Protein AF-K2AJH1-F1 (afdb_monomer)

Foldseek 3Di:
DDPVLVPDVCQQLQLQHPDDVVVLVVLVVVLVCLLVVLVVVVVVVVPPVLCCVVCVPVSVVLSVLSVVLSVLLVVLSVVLVVSP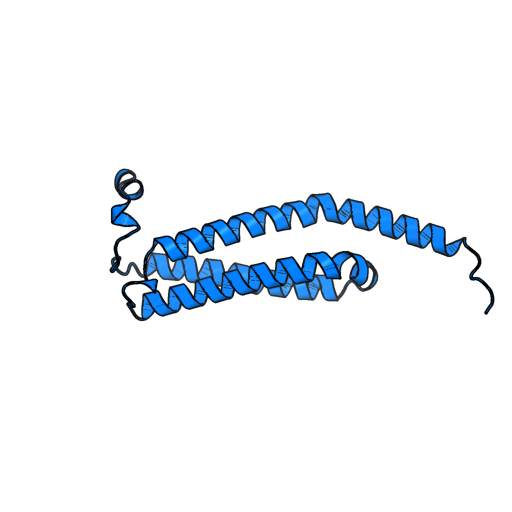RPSVGNVSNVVSVVSNVVSVVVVVCCVPPVVVVSVVVSVVVVVVVVPDDDPDD

Sequence (137 aa):
MNFQQFLKPSYYFNPQPSYTQNEIWFYLIFFAVILIGSIVLKIIYKKKSLVKQLYNFFDNQFFASFLTCAIIGFVLLFFRWQYIIYLSTRILIIIDFLITLIYLILFIIYLLKKLPHKLEKFEKDLHYRKYIPKPRK

Solvent-accessible surface area (backbone atoms only — not comparable to full-atom values): 7770 Å² total; per-residue (Å²): 135,68,73,74,55,79,72,40,67,69,66,38,69,30,46,76,62,81,88,51,69,68,60,53,52,51,54,50,50,51,43,48,51,51,51,53,49,54,52,52,51,51,56,61,54,66,69,45,68,90,52,46,80,80,40,52,71,61,49,53,54,52,50,48,54,52,50,49,46,37,50,50,51,51,51,39,50,50,32,39,74,68,64,37,51,81,62,29,21,54,46,59,58,50,51,50,49,51,54,48,50,52,54,47,53,54,48,50,50,40,58,69,59,52,42,57,58,50,50,55,52,51,52,51,51,53,56,52,56,71,74,50,81,74,81,81,128

Mean predicted aligned error: 11.23 Å

Radius of gyration: 21.61 Å; Cα contacts (8 Å, |Δi|>4): 73; chains: 1; bounding box: 70×22×56 Å

Structure (mmCIF, N/CA/C/O backbone):
data_AF-K2AJH1-F1
#
_entry.id   AF-K2AJH1-F1
#
loop_
_atom_site.group_PDB
_atom_site.id
_atom_site.type_symbol
_atom_site.label_atom_id
_atom_site.label_alt_id
_atom_site.label_comp_id
_atom_site.label_asym_id
_atom_site.label_entity_id
_atom_site.label_seq_id
_atom_site.pdbx_PDB_ins_code
_atom_site.Cartn_x
_atom_site.Cartn_y
_atom_site.Cartn_z
_atom_site.occupancy
_atom_site.B_iso_or_equiv
_atom_site.auth_seq_id
_atom_site.auth_comp_id
_atom_site.auth_asym_id
_atom_site.auth_atom_id
_atom_site.pdbx_PDB_model_num
ATOM 1 N N . MET A 1 1 ? 27.477 -5.748 -8.231 1.00 43.00 1 MET A N 1
ATOM 2 C CA . MET A 1 1 ? 26.536 -4.656 -8.574 1.00 43.00 1 MET A CA 1
ATOM 3 C C . MET A 1 1 ? 27.246 -3.330 -8.348 1.00 43.00 1 MET A C 1
ATOM 5 O O . MET A 1 1 ? 27.807 -3.151 -7.277 1.00 43.00 1 MET A O 1
ATOM 9 N N . ASN A 1 2 ? 27.297 -2.450 -9.350 1.00 52.59 2 ASN A N 1
ATOM 10 C CA . ASN A 1 2 ? 28.052 -1.194 -9.281 1.00 52.59 2 ASN A CA 1
ATOM 11 C C . ASN A 1 2 ? 27.118 -0.051 -8.840 1.00 52.59 2 ASN A C 1
ATOM 13 O O . ASN A 1 2 ? 26.280 0.395 -9.622 1.00 52.59 2 ASN A O 1
ATOM 17 N N . PHE A 1 3 ? 27.241 0.415 -7.592 1.00 59.59 3 PHE A N 1
ATOM 18 C CA . PHE A 1 3 ? 26.352 1.431 -6.996 1.00 59.59 3 PHE A CA 1
ATOM 19 C C . PHE A 1 3 ? 26.311 2.754 -7.781 1.00 59.59 3 PHE A C 1
ATOM 21 O O . PHE A 1 3 ? 25.293 3.440 -7.803 1.00 59.59 3 PHE A O 1
ATOM 28 N N . GLN A 1 4 ? 27.384 3.077 -8.505 1.00 63.59 4 GLN A N 1
ATOM 29 C CA . GLN A 1 4 ? 27.494 4.293 -9.313 1.00 63.59 4 GLN A CA 1
ATOM 30 C C . GLN A 1 4 ? 26.539 4.332 -10.521 1.00 63.59 4 GLN A C 1
ATOM 32 O O . GLN A 1 4 ? 26.237 5.413 -11.027 1.00 63.59 4 GLN A O 1
ATOM 37 N N . GLN A 1 5 ? 26.035 3.187 -10.996 1.00 61.44 5 GLN A N 1
ATOM 38 C CA . GLN A 1 5 ? 25.083 3.158 -12.113 1.00 61.44 5 GLN A CA 1
ATOM 39 C C . GLN A 1 5 ? 23.673 3.600 -11.691 1.00 61.44 5 GLN A C 1
ATOM 41 O O . GLN A 1 5 ? 22.968 4.198 -12.499 1.00 61.44 5 GLN A O 1
ATOM 46 N N . PHE A 1 6 ? 23.297 3.407 -10.422 1.00 58.50 6 PHE A N 1
ATOM 47 C CA . PHE A 1 6 ? 21.994 3.815 -9.883 1.00 58.50 6 PHE A CA 1
ATOM 48 C C . PHE A 1 6 ? 21.853 5.324 -9.672 1.00 58.50 6 PHE A C 1
ATOM 50 O O . PHE A 1 6 ? 20.762 5.788 -9.374 1.00 58.50 6 PHE A O 1
ATOM 57 N N . LEU A 1 7 ? 22.929 6.100 -9.798 1.00 66.94 7 LEU A N 1
ATOM 58 C CA . LEU A 1 7 ? 22.888 7.560 -9.674 1.00 66.94 7 LEU A CA 1
ATOM 59 C C . LEU A 1 7 ? 22.786 8.259 -11.035 1.00 66.94 7 LEU A C 1
ATOM 61 O O . LEU A 1 7 ? 22.582 9.468 -11.085 1.00 66.94 7 LEU A O 1
ATOM 65 N N . LYS A 1 8 ? 22.912 7.525 -12.151 1.00 72.31 8 LYS A N 1
ATOM 66 C CA . LYS A 1 8 ? 22.813 8.114 -13.489 1.00 72.31 8 LYS A CA 1
ATOM 67 C C . LYS A 1 8 ? 21.341 8.255 -13.891 1.00 72.31 8 LYS A C 1
ATOM 69 O O . LYS A 1 8 ? 20.665 7.235 -14.017 1.00 72.31 8 LYS A O 1
ATOM 74 N N . PRO A 1 9 ? 20.842 9.468 -14.195 1.00 63.59 9 PRO A N 1
ATOM 75 C CA . PRO A 1 9 ? 19.474 9.655 -14.685 1.00 63.59 9 PRO A CA 1
ATOM 76 C C . PRO A 1 9 ? 19.190 8.818 -15.940 1.00 63.59 9 PRO A C 1
ATOM 78 O O . PRO A 1 9 ? 18.123 8.225 -16.071 1.00 63.59 9 PRO A O 1
ATOM 81 N N . SER A 1 10 ? 20.186 8.673 -16.819 1.00 64.31 10 SER A N 1
ATOM 82 C CA . SER A 1 10 ? 20.106 7.853 -18.035 1.00 64.31 10 SER A CA 1
ATOM 83 C C . SER A 1 10 ? 19.833 6.367 -17.778 1.00 64.31 10 SER A C 1
ATOM 85 O O . SER A 1 10 ? 19.317 5.691 -18.661 1.00 64.31 10 SER A O 1
ATOM 87 N N . TYR A 1 11 ? 20.118 5.851 -16.579 1.00 68.50 11 TYR A N 1
ATOM 88 C CA . TYR A 1 11 ? 19.767 4.483 -16.191 1.00 68.50 11 TYR A CA 1
ATOM 89 C C . TYR A 1 11 ? 18.254 4.304 -15.988 1.00 68.50 11 TYR A C 1
ATOM 91 O O . TYR A 1 11 ? 17.705 3.236 -16.267 1.00 68.50 11 TYR A O 1
ATOM 99 N N . TYR A 1 12 ? 17.581 5.353 -15.513 1.00 66.75 12 TYR A N 1
ATOM 100 C CA . TYR A 1 12 ? 16.156 5.344 -15.196 1.00 66.75 12 TYR A CA 1
ATOM 101 C C . TYR A 1 12 ? 15.289 5.799 -16.377 1.00 66.75 12 TYR A C 1
ATOM 103 O O . TYR A 1 12 ? 14.218 5.234 -16.600 1.00 66.75 12 TYR A O 1
ATOM 111 N N . PHE A 1 13 ? 15.781 6.759 -17.166 1.00 69.12 13 PHE A N 1
ATOM 112 C CA . PHE A 1 13 ? 15.129 7.261 -18.382 1.00 69.12 13 PHE A CA 1
ATOM 113 C C . PHE A 1 13 ? 15.389 6.403 -19.626 1.00 69.12 13 PHE A C 1
ATOM 115 O O . PHE A 1 13 ? 15.019 6.804 -20.724 1.00 69.12 13 PHE A O 1
ATOM 122 N N . ASN A 1 14 ? 16.026 5.237 -19.489 1.00 68.81 14 ASN A N 1
ATOM 123 C CA . ASN A 1 14 ? 16.255 4.363 -20.629 1.00 68.81 14 ASN A CA 1
ATOM 124 C C . ASN A 1 14 ? 14.903 3.796 -21.122 1.00 68.81 14 ASN A C 1
ATOM 126 O O . ASN A 1 14 ? 14.239 3.106 -20.341 1.00 68.81 14 ASN A O 1
ATOM 130 N N . PRO A 1 15 ? 14.470 4.084 -22.365 1.00 62.16 15 PRO A N 1
ATOM 131 C CA . PRO A 1 15 ? 13.176 3.633 -22.887 1.00 62.16 15 PRO A CA 1
ATOM 132 C C . PRO A 1 15 ? 13.141 2.127 -23.186 1.00 62.16 15 PRO A C 1
ATOM 134 O O . PRO A 1 15 ? 12.071 1.526 -23.233 1.00 62.16 15 PRO A O 1
ATOM 137 N N . GLN A 1 16 ? 14.309 1.498 -23.338 1.00 63.38 16 GLN A N 1
ATOM 138 C CA . GLN A 1 16 ? 14.460 0.049 -23.474 1.00 63.38 16 GLN A CA 1
ATOM 139 C C . GLN A 1 16 ? 15.438 -0.469 -22.417 1.00 63.38 16 GLN A C 1
ATOM 141 O O . GLN A 1 16 ? 16.598 -0.771 -22.712 1.00 63.38 16 GLN A O 1
ATOM 146 N N . PRO A 1 17 ? 15.009 -0.549 -21.147 1.00 65.88 17 PRO A N 1
ATOM 147 C CA . PRO A 1 17 ? 15.812 -1.211 -20.140 1.00 65.88 17 PRO A CA 1
ATOM 148 C C . PRO A 1 17 ? 15.948 -2.692 -20.505 1.00 65.88 17 PRO A C 1
ATOM 150 O O . PRO A 1 17 ? 14.962 -3.346 -20.844 1.00 65.88 17 PRO A O 1
ATOM 153 N N . SER A 1 18 ? 17.162 -3.236 -20.407 1.00 64.69 18 SER A N 1
ATOM 154 C CA . SER A 1 18 ? 17.387 -4.668 -20.589 1.00 64.69 18 SER A CA 1
ATOM 155 C C . SER A 1 18 ? 16.464 -5.475 -19.670 1.00 64.69 18 SER A C 1
ATOM 157 O O . SER A 1 18 ? 16.338 -5.193 -18.473 1.00 64.69 18 SER A O 1
ATOM 159 N N . TYR A 1 19 ? 15.781 -6.458 -20.260 1.00 64.06 19 TYR A N 1
ATOM 160 C CA . TYR A 1 19 ? 14.859 -7.355 -19.576 1.00 64.06 19 TYR A CA 1
ATOM 161 C C . TYR A 1 19 ? 15.649 -8.293 -18.660 1.00 64.06 19 TYR A C 1
ATOM 163 O O . TYR A 1 19 ? 16.172 -9.321 -19.081 1.00 64.06 19 TYR A O 1
ATOM 171 N N . THR A 1 20 ? 15.770 -7.937 -17.388 1.00 71.25 20 THR A N 1
ATOM 172 C CA . THR A 1 20 ? 16.244 -8.843 -16.342 1.00 71.25 20 THR A CA 1
ATOM 173 C C . THR A 1 20 ? 15.031 -9.529 -15.731 1.00 71.25 20 THR A C 1
ATOM 175 O O . THR A 1 20 ? 14.263 -8.932 -14.977 1.00 71.25 20 THR A O 1
ATOM 178 N N . GLN A 1 21 ? 14.844 -10.806 -16.069 1.00 71.06 21 GLN A N 1
ATOM 179 C CA . GLN A 1 21 ? 13.699 -11.613 -15.632 1.00 71.06 21 GLN A CA 1
ATOM 180 C C . GLN A 1 21 ? 13.504 -11.553 -14.103 1.00 71.06 21 GLN A C 1
ATOM 182 O O . GLN A 1 21 ? 12.379 -11.423 -13.627 1.00 71.06 21 GLN A O 1
ATOM 187 N N . ASN A 1 22 ? 14.601 -11.525 -13.339 1.00 76.12 22 ASN A N 1
ATOM 188 C CA . ASN A 1 22 ? 14.585 -11.438 -11.876 1.00 76.12 22 ASN A CA 1
ATOM 189 C C . ASN A 1 22 ? 13.941 -10.149 -11.335 1.00 76.12 22 ASN A C 1
ATOM 191 O O . ASN A 1 22 ? 13.245 -10.203 -10.324 1.00 76.12 22 ASN A O 1
ATOM 195 N N . GLU A 1 23 ? 14.136 -8.998 -11.989 1.00 74.12 23 GLU A N 1
ATOM 196 C CA . GLU A 1 23 ? 13.523 -7.737 -11.543 1.00 74.12 23 GLU A CA 1
ATOM 197 C C . GLU A 1 23 ? 12.002 -7.787 -11.682 1.00 74.12 23 GLU A C 1
ATOM 199 O O . GLU A 1 23 ? 11.274 -7.334 -10.803 1.00 74.12 23 GLU A O 1
ATOM 204 N N . ILE A 1 24 ? 11.512 -8.361 -12.780 1.00 76.69 24 ILE A N 1
ATOM 205 C CA . ILE A 1 24 ? 10.077 -8.434 -13.066 1.00 76.69 24 ILE A CA 1
ATOM 206 C C . ILE A 1 24 ? 9.383 -9.355 -12.074 1.00 76.69 24 ILE A C 1
ATOM 208 O O . ILE A 1 24 ? 8.352 -8.972 -11.528 1.00 76.69 24 ILE A O 1
ATOM 212 N N . TRP A 1 25 ? 9.968 -10.519 -11.782 1.00 80.56 25 TRP A N 1
ATOM 213 C CA . TRP A 1 25 ? 9.448 -11.410 -10.744 1.00 80.56 25 TRP A CA 1
ATOM 214 C C . TRP A 1 25 ? 9.405 -10.732 -9.376 1.00 80.56 25 TRP A C 1
ATOM 216 O O . TRP A 1 25 ? 8.410 -10.872 -8.671 1.00 80.56 25 TRP A O 1
ATOM 226 N N . PHE A 1 26 ? 10.433 -9.956 -9.019 1.00 82.62 26 PHE A N 1
ATOM 227 C CA . PHE A 1 26 ? 10.443 -9.206 -7.764 1.00 82.62 26 PHE A CA 1
ATOM 228 C C . PHE A 1 26 ? 9.281 -8.206 -7.680 1.00 82.62 26 PHE A C 1
ATOM 230 O O . PHE A 1 26 ? 8.522 -8.236 -6.711 1.00 82.62 26 PHE A O 1
ATOM 237 N N . TYR A 1 27 ? 9.094 -7.363 -8.703 1.00 79.56 27 TYR A N 1
ATOM 238 C CA . TYR A 1 27 ? 7.980 -6.409 -8.731 1.00 79.56 27 TYR A CA 1
ATOM 239 C C . TYR A 1 27 ? 6.619 -7.114 -8.751 1.00 79.56 27 TYR A C 1
ATOM 241 O O . TYR A 1 27 ? 5.707 -6.707 -8.036 1.00 79.56 27 TYR A O 1
ATOM 249 N N . LEU A 1 28 ? 6.488 -8.198 -9.516 1.00 82.19 28 LEU A N 1
ATOM 250 C CA . LEU A 1 28 ? 5.254 -8.975 -9.611 1.00 82.19 28 LEU A CA 1
ATOM 251 C C . LEU A 1 28 ? 4.872 -9.578 -8.257 1.00 82.19 28 LEU 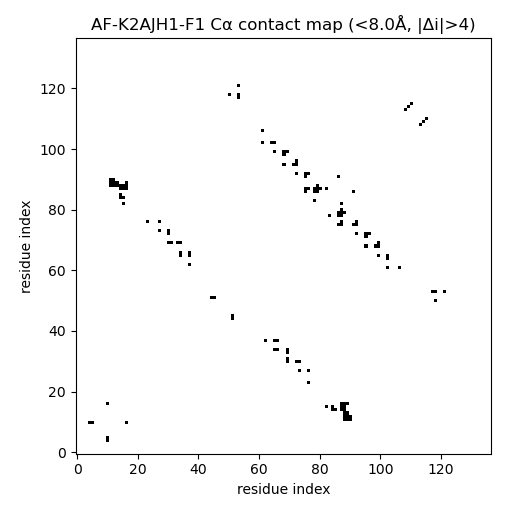A C 1
ATOM 253 O O . LEU A 1 28 ? 3.732 -9.425 -7.824 1.00 82.19 28 LEU A O 1
ATOM 257 N N . ILE A 1 29 ? 5.824 -10.208 -7.561 1.00 86.06 29 ILE A N 1
ATOM 258 C CA . ILE A 1 29 ? 5.605 -10.755 -6.216 1.00 86.06 29 ILE A CA 1
ATOM 259 C C . ILE A 1 29 ? 5.254 -9.629 -5.241 1.00 86.06 29 ILE A C 1
ATOM 261 O O . ILE A 1 29 ? 4.309 -9.773 -4.471 1.00 86.06 29 ILE A O 1
ATOM 265 N N . PHE A 1 30 ? 5.961 -8.498 -5.292 1.00 83.56 30 PHE A N 1
ATOM 266 C CA . PHE A 1 30 ? 5.689 -7.352 -4.423 1.00 83.56 30 PHE A CA 1
ATOM 267 C C . PHE A 1 30 ? 4.251 -6.834 -4.579 1.00 83.56 30 PHE A C 1
ATOM 269 O O . PHE A 1 30 ? 3.515 -6.755 -3.592 1.00 83.56 30 PHE A O 1
ATOM 276 N N . PHE A 1 31 ? 3.814 -6.547 -5.809 1.00 80.44 31 PHE A N 1
ATOM 277 C CA . PHE A 1 31 ? 2.448 -6.083 -6.062 1.00 80.44 31 PHE A CA 1
ATOM 278 C C . PHE A 1 31 ? 1.401 -7.161 -5.754 1.00 80.44 31 PHE A C 1
ATOM 280 O O . PHE A 1 31 ? 0.341 -6.837 -5.215 1.00 80.44 31 PHE A O 1
ATOM 287 N N . ALA A 1 32 ? 1.694 -8.440 -6.013 1.00 83.81 32 ALA A N 1
ATOM 288 C CA . ALA A 1 32 ? 0.805 -9.547 -5.661 1.00 83.81 32 ALA A CA 1
ATOM 289 C C . ALA A 1 32 ? 0.609 -9.668 -4.141 1.00 83.81 32 ALA A C 1
ATOM 291 O O . ALA A 1 32 ? -0.525 -9.794 -3.677 1.00 83.81 32 ALA A O 1
ATOM 292 N N . VAL A 1 33 ? 1.687 -9.582 -3.355 1.00 85.75 33 VAL A N 1
ATOM 293 C CA . VAL A 1 33 ? 1.628 -9.631 -1.886 1.00 85.75 33 VAL A CA 1
ATOM 294 C C . VAL A 1 33 ? 0.834 -8.452 -1.336 1.00 85.75 33 VAL A C 1
ATOM 296 O O . VAL A 1 33 ? -0.002 -8.648 -0.455 1.00 85.75 33 VAL A O 1
ATOM 299 N N . ILE A 1 34 ? 1.040 -7.246 -1.872 1.00 80.50 34 ILE A N 1
ATOM 300 C CA . ILE A 1 34 ? 0.268 -6.065 -1.468 1.00 80.50 34 ILE A CA 1
ATOM 301 C C . ILE A 1 34 ? -1.216 -6.254 -1.775 1.00 80.50 34 ILE A C 1
ATOM 303 O O . ILE A 1 34 ? -2.048 -6.049 -0.895 1.00 80.50 34 ILE A O 1
ATOM 307 N N . LEU A 1 35 ? -1.553 -6.703 -2.983 1.00 79.56 35 LEU A N 1
ATOM 308 C CA . LEU A 1 35 ? -2.937 -6.906 -3.405 1.00 79.56 35 LEU A CA 1
ATOM 309 C C . LEU A 1 35 ? -3.637 -7.955 -2.529 1.00 79.56 35 LEU A C 1
ATOM 311 O O . LEU A 1 35 ? -4.717 -7.696 -1.988 1.00 79.56 35 LEU A O 1
ATOM 315 N N . ILE A 1 36 ? -3.007 -9.117 -2.333 1.00 83.06 36 ILE A N 1
ATOM 316 C CA . ILE A 1 36 ? -3.541 -10.189 -1.482 1.00 83.06 36 ILE A CA 1
ATOM 317 C C . ILE A 1 36 ? -3.663 -9.699 -0.034 1.00 83.06 36 ILE A C 1
ATOM 319 O O . ILE A 1 36 ? -4.711 -9.880 0.589 1.00 83.06 36 ILE A O 1
ATOM 323 N N . GLY A 1 37 ? -2.637 -9.022 0.486 1.00 78.88 37 GLY A N 1
ATOM 324 C CA . GLY A 1 37 ? -2.629 -8.456 1.833 1.00 78.88 37 GLY A CA 1
ATOM 325 C C . GLY A 1 37 ? -3.778 -7.473 2.061 1.00 78.88 37 GLY A C 1
ATOM 326 O O . GLY A 1 37 ? -4.509 -7.600 3.046 1.00 78.88 37 GLY A O 1
ATOM 327 N N . SER A 1 38 ? -4.010 -6.548 1.126 1.00 72.50 38 SER A N 1
ATOM 328 C CA . SER A 1 38 ? -5.123 -5.595 1.192 1.00 72.50 38 SER A CA 1
ATOM 329 C C . SER A 1 38 ? -6.488 -6.294 1.194 1.00 72.50 38 SER A C 1
ATOM 331 O O . SER A 1 38 ? -7.376 -5.906 1.958 1.00 72.50 38 SER A O 1
ATOM 333 N N . ILE A 1 39 ? -6.675 -7.342 0.382 1.00 78.06 39 ILE A N 1
ATOM 334 C CA . ILE A 1 39 ? -7.933 -8.108 0.336 1.00 78.06 39 ILE A CA 1
ATOM 335 C C . ILE A 1 39 ? -8.162 -8.868 1.646 1.00 78.06 39 ILE A C 1
ATOM 337 O O . ILE A 1 39 ? -9.261 -8.810 2.205 1.00 78.06 39 ILE A O 1
ATOM 341 N N . VAL A 1 40 ? -7.139 -9.555 2.158 1.00 79.81 40 VAL A N 1
ATOM 342 C CA . VAL A 1 40 ? -7.228 -10.323 3.408 1.00 79.81 40 VAL A CA 1
ATOM 343 C C . VAL A 1 40 ? -7.562 -9.404 4.581 1.00 79.81 40 VAL A C 1
ATOM 345 O O . VAL A 1 40 ? -8.489 -9.700 5.341 1.00 79.81 40 VAL A O 1
ATOM 348 N N . LEU A 1 41 ? -6.888 -8.254 4.691 1.00 72.88 41 LEU A N 1
ATOM 349 C CA . LEU A 1 41 ? -7.190 -7.250 5.714 1.00 72.88 41 LEU A CA 1
ATOM 350 C C . LEU A 1 41 ? -8.653 -6.803 5.624 1.00 72.88 41 LEU A C 1
ATOM 352 O O . LEU A 1 41 ? -9.371 -6.852 6.624 1.00 72.88 41 LEU A O 1
ATOM 356 N N . LYS A 1 42 ? -9.144 -6.470 4.425 1.00 71.25 42 LYS A N 1
ATOM 357 C CA . LYS A 1 42 ? -10.544 -6.074 4.218 1.00 71.25 42 LYS A CA 1
ATOM 358 C C . LYS A 1 42 ? -11.534 -7.150 4.671 1.00 71.25 42 LYS A C 1
ATOM 360 O O . LYS A 1 42 ? -12.554 -6.826 5.280 1.00 71.25 42 LYS A O 1
ATOM 365 N N . ILE A 1 43 ? -11.255 -8.427 4.403 1.00 72.88 43 ILE A N 1
ATOM 366 C CA . ILE A 1 43 ? -12.118 -9.544 4.822 1.00 72.88 43 ILE A CA 1
ATOM 367 C C . ILE A 1 43 ? -12.131 -9.685 6.350 1.00 72.88 43 ILE A C 1
ATOM 369 O O . ILE A 1 43 ? -13.208 -9.817 6.942 1.00 72.88 43 ILE A O 1
ATOM 373 N N . ILE A 1 44 ? -10.962 -9.614 6.995 1.00 70.56 44 ILE A N 1
ATOM 374 C CA . ILE A 1 44 ? -10.831 -9.699 8.457 1.00 70.56 44 ILE A CA 1
ATOM 375 C C . ILE A 1 44 ? -11.578 -8.538 9.129 1.00 70.56 44 ILE A C 1
ATOM 377 O O . ILE A 1 44 ? -12.363 -8.762 10.056 1.00 70.56 44 ILE A O 1
ATOM 381 N N . TYR A 1 45 ? -11.406 -7.309 8.637 1.00 65.19 45 TYR A N 1
ATOM 382 C CA . TYR A 1 45 ? -12.059 -6.131 9.214 1.00 65.19 45 TYR A CA 1
ATOM 383 C C . TYR A 1 45 ? -13.567 -6.089 8.945 1.00 65.19 45 TYR A C 1
ATOM 385 O O . TYR A 1 45 ? -14.329 -5.694 9.829 1.00 65.19 45 TYR A O 1
ATOM 393 N N . LYS A 1 46 ? -14.042 -6.599 7.799 1.00 63.59 46 LYS A N 1
ATOM 394 C CA . LYS A 1 46 ? -15.480 -6.691 7.484 1.00 63.59 46 LYS A CA 1
ATOM 395 C C . LYS A 1 46 ? -16.259 -7.569 8.476 1.00 63.59 46 LYS A C 1
ATOM 397 O O . LYS A 1 46 ? -17.450 -7.325 8.682 1.00 63.59 46 LYS A O 1
ATOM 402 N N . LYS A 1 47 ? -15.613 -8.561 9.107 1.00 59.91 47 LYS A N 1
ATOM 403 C CA . LYS A 1 47 ? -16.240 -9.442 10.112 1.00 59.91 47 LYS A CA 1
ATOM 404 C C . LYS A 1 47 ? -16.466 -8.772 11.478 1.00 59.91 47 LYS A C 1
ATOM 406 O O . LYS A 1 47 ? -17.374 -9.187 12.194 1.00 59.91 47 LYS A O 1
ATOM 411 N N . LYS A 1 48 ? -15.710 -7.730 11.852 1.00 58.56 48 LYS A N 1
ATOM 412 C CA . LYS A 1 48 ? -15.892 -7.021 13.137 1.00 58.56 48 LYS A CA 1
ATOM 413 C C . LYS A 1 48 ? -16.986 -5.945 13.016 1.00 58.56 48 LYS A C 1
ATOM 415 O O . LYS A 1 48 ? -16.709 -4.783 12.729 1.00 58.56 48 LYS A O 1
ATOM 420 N N . SER A 1 49 ? -18.250 -6.325 13.233 1.00 54.28 49 SER A N 1
ATOM 421 C CA . SER A 1 49 ? -19.423 -5.469 12.956 1.00 54.28 49 SER A CA 1
ATOM 422 C C . SER A 1 49 ? -19.536 -4.195 13.812 1.00 54.28 49 SER A C 1
ATOM 424 O O . SER A 1 49 ? -20.059 -3.198 13.320 1.00 54.28 49 SER A O 1
ATOM 426 N N . LEU A 1 50 ? -19.009 -4.178 15.041 1.00 51.09 50 LEU A N 1
ATOM 427 C CA . LEU A 1 50 ? -19.083 -3.012 15.941 1.00 51.09 50 LEU A CA 1
ATOM 428 C C . LEU A 1 50 ? -18.148 -1.866 15.533 1.00 51.09 50 LEU A C 1
ATOM 430 O O . LEU A 1 50 ? -18.417 -0.705 15.810 1.00 51.09 50 LEU A O 1
ATOM 434 N N . VAL A 1 51 ? -17.083 -2.178 14.801 1.00 54.72 51 VAL A N 1
ATOM 435 C CA . VAL A 1 51 ? -16.046 -1.223 14.381 1.00 54.72 51 VAL A CA 1
ATOM 436 C C . VAL A 1 51 ? -16.341 -0.643 12.980 1.00 54.72 51 VAL A C 1
ATOM 438 O O . VAL A 1 51 ? -15.712 0.311 12.516 1.00 54.72 51 VAL A O 1
ATOM 441 N N . LYS A 1 52 ? -17.372 -1.183 12.317 1.00 56.41 52 LYS A N 1
ATOM 442 C CA . LYS A 1 52 ? -17.747 -0.956 10.915 1.00 56.41 52 LYS A CA 1
ATOM 443 C C . LYS A 1 52 ? -18.037 0.512 10.576 1.00 56.41 52 LYS A C 1
ATOM 445 O O . LYS A 1 52 ? -17.677 0.965 9.497 1.00 56.41 52 LYS A O 1
ATOM 450 N N . GLN A 1 53 ? -18.633 1.282 11.490 1.00 54.03 53 GLN A N 1
ATOM 451 C CA . GLN A 1 53 ? -18.891 2.713 11.254 1.00 54.03 53 GLN A CA 1
ATOM 452 C C . GLN A 1 53 ? -17.628 3.577 11.373 1.00 54.03 53 GLN A C 1
ATOM 454 O O . GLN A 1 53 ? -17.477 4.549 10.638 1.00 54.03 53 GLN A O 1
ATOM 459 N N . LEU A 1 54 ? -16.696 3.206 12.251 1.00 54.72 54 LEU A N 1
ATOM 460 C CA . LEU A 1 54 ? -15.473 3.969 12.506 1.00 54.72 54 LEU A CA 1
ATOM 461 C C . LEU A 1 54 ? -14.394 3.767 11.432 1.00 54.72 54 LEU A C 1
ATOM 463 O O . LEU A 1 54 ? -13.551 4.646 11.207 1.00 54.72 54 LEU A O 1
ATOM 467 N N . TYR A 1 55 ? -14.431 2.598 10.794 1.00 57.72 55 TYR A N 1
ATOM 468 C CA . TYR A 1 55 ? -13.514 2.182 9.739 1.00 57.72 55 TYR A CA 1
ATOM 469 C C . TYR A 1 55 ? -13.950 2.635 8.345 1.00 57.72 55 TYR A C 1
ATOM 471 O O . TYR A 1 55 ? -13.100 3.046 7.563 1.00 57.72 55 TYR A O 1
ATOM 479 N N . ASN A 1 56 ? -15.252 2.638 8.039 1.00 58.78 56 ASN A N 1
ATOM 480 C CA . ASN A 1 56 ? -15.754 2.777 6.664 1.00 58.78 56 ASN A CA 1
ATOM 481 C C . ASN A 1 56 ? -15.241 4.001 5.880 1.00 58.78 56 ASN A C 1
ATOM 483 O O . ASN A 1 56 ? -15.100 3.910 4.664 1.00 58.78 56 ASN A O 1
ATOM 487 N N . PHE A 1 57 ? -14.963 5.137 6.531 1.00 53.78 57 PHE A N 1
ATOM 488 C CA . PHE A 1 57 ? -14.540 6.345 5.811 1.00 53.78 57 PHE A CA 1
ATOM 489 C C . PHE A 1 57 ? -13.056 6.324 5.418 1.00 53.78 57 PHE A C 1
ATOM 491 O O . PHE A 1 57 ? -12.705 6.663 4.295 1.00 53.78 57 PHE A O 1
ATOM 498 N N . PHE A 1 58 ? -12.178 5.890 6.327 1.00 55.88 58 PHE A N 1
ATOM 499 C CA . PHE A 1 58 ? -10.734 5.839 6.061 1.00 55.88 58 PHE A CA 1
ATOM 500 C C . PHE A 1 58 ? -10.339 4.563 5.308 1.00 55.88 58 PHE A C 1
ATOM 502 O O . PHE A 1 58 ? -9.447 4.600 4.468 1.00 55.88 58 PHE A O 1
ATOM 509 N N . ASP A 1 59 ? -11.029 3.453 5.566 1.00 65.50 59 ASP A N 1
ATOM 510 C CA . ASP A 1 59 ? -10.705 2.148 4.990 1.00 65.50 59 ASP A CA 1
ATOM 511 C C . ASP A 1 59 ? -11.063 2.085 3.499 1.00 65.50 59 ASP A C 1
ATOM 513 O O . ASP A 1 59 ? -10.279 1.588 2.700 1.00 65.50 59 ASP A O 1
ATOM 517 N N . ASN A 1 60 ? -12.185 2.684 3.077 1.00 66.44 60 ASN A N 1
ATOM 518 C CA . ASN A 1 60 ? -12.555 2.704 1.658 1.00 66.44 60 ASN A CA 1
ATOM 519 C C . ASN A 1 60 ? -11.596 3.542 0.810 1.00 66.44 60 ASN A C 1
ATOM 521 O O . ASN A 1 60 ? -11.274 3.141 -0.305 1.00 66.44 60 ASN A O 1
ATOM 525 N N . GLN A 1 61 ? -11.132 4.681 1.326 1.00 70.75 61 GLN A N 1
ATOM 526 C CA . GLN A 1 61 ? -10.261 5.575 0.567 1.00 70.75 61 GLN A CA 1
ATOM 527 C C . GLN A 1 61 ? -8.835 5.021 0.481 1.00 70.75 61 GLN A C 1
ATOM 529 O O . GLN A 1 61 ? -8.263 4.988 -0.603 1.00 70.75 61 GLN A O 1
ATOM 534 N N . PHE A 1 62 ? -8.294 4.488 1.583 1.00 72.44 62 PHE A N 1
ATOM 535 C CA . PHE A 1 62 ? -6.985 3.829 1.567 1.00 72.44 62 PHE A CA 1
ATOM 536 C C . PHE A 1 62 ? -6.996 2.537 0.758 1.00 72.44 62 PHE A C 1
ATOM 538 O O . PHE A 1 62 ? -6.067 2.304 -0.009 1.00 72.44 62 PHE A O 1
ATOM 545 N N . PHE A 1 63 ? -8.045 1.719 0.880 1.00 73.31 63 PHE A N 1
ATOM 546 C CA . PHE A 1 63 ? -8.182 0.509 0.075 1.00 73.31 63 PHE A CA 1
ATOM 547 C C . PHE A 1 63 ? -8.302 0.842 -1.413 1.00 73.31 63 PHE A C 1
ATOM 549 O O . PHE A 1 63 ? -7.668 0.177 -2.225 1.00 73.31 63 PHE A O 1
ATOM 556 N N . ALA A 1 64 ? -9.069 1.877 -1.776 1.00 79.0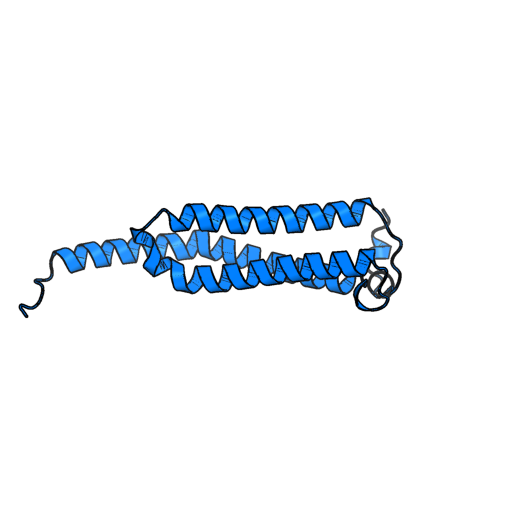0 64 ALA A N 1
ATOM 557 C CA . ALA A 1 64 ? -9.155 2.338 -3.158 1.00 79.00 64 ALA A CA 1
ATOM 558 C C . ALA A 1 64 ? -7.785 2.794 -3.678 1.00 79.00 64 ALA A C 1
ATOM 560 O O . ALA A 1 64 ? -7.390 2.336 -4.743 1.00 79.00 64 ALA A O 1
ATOM 561 N N . SER A 1 65 ? -7.034 3.596 -2.912 1.00 80.38 65 SER A N 1
ATOM 562 C CA . SER A 1 65 ? -5.685 4.040 -3.297 1.00 80.38 65 SER A CA 1
ATOM 563 C C . SER A 1 65 ? -4.684 2.888 -3.420 1.00 80.38 65 SER A C 1
ATOM 565 O O . SER A 1 65 ? -3.870 2.868 -4.338 1.00 80.38 65 SER A O 1
ATOM 567 N N . PHE A 1 66 ? -4.738 1.906 -2.520 1.00 80.50 66 PHE A N 1
ATOM 568 C CA . PHE A 1 66 ? -3.885 0.720 -2.599 1.00 80.50 66 PHE A CA 1
ATOM 569 C C . PHE A 1 66 ? -4.212 -0.146 -3.809 1.00 80.50 66 PHE A C 1
ATOM 571 O O . PHE A 1 66 ? -3.315 -0.647 -4.483 1.00 80.50 66 PHE A O 1
ATOM 578 N N . LEU A 1 67 ? -5.502 -0.316 -4.083 1.00 80.94 67 LEU A N 1
ATOM 579 C CA . LEU A 1 67 ? -5.978 -1.114 -5.197 1.00 80.94 67 LEU A CA 1
ATOM 580 C C . LEU A 1 67 ? -5.662 -0.424 -6.529 1.00 80.94 67 LEU A C 1
ATOM 582 O O . LEU A 1 67 ? -5.230 -1.102 -7.456 1.00 80.94 67 LEU A O 1
ATOM 586 N N . THR A 1 68 ? -5.794 0.903 -6.623 1.00 84.44 68 THR A N 1
ATOM 587 C CA . THR A 1 68 ? -5.383 1.645 -7.822 1.00 84.44 68 THR A CA 1
ATOM 588 C C . THR A 1 68 ? -3.879 1.568 -8.039 1.00 84.44 68 THR A C 1
ATOM 590 O O . THR A 1 68 ? -3.485 1.264 -9.157 1.00 84.44 68 THR A O 1
ATOM 593 N N . CYS A 1 69 ? -3.047 1.750 -7.007 1.00 84.69 69 CYS A N 1
ATOM 594 C CA . CYS A 1 69 ? -1.592 1.595 -7.141 1.00 84.69 69 CYS A CA 1
ATOM 595 C C . CYS A 1 69 ? -1.219 0.167 -7.562 1.00 84.69 69 CYS A C 1
ATOM 597 O O . CYS A 1 69 ? -0.447 -0.016 -8.492 1.00 84.69 69 CYS A O 1
ATOM 599 N N . ALA A 1 70 ? -1.831 -0.862 -6.965 1.00 81.19 70 ALA A N 1
ATOM 600 C CA . ALA A 1 70 ? -1.582 -2.243 -7.371 1.00 81.19 70 ALA A CA 1
ATOM 601 C C . ALA A 1 70 ? -1.974 -2.494 -8.838 1.00 81.19 70 ALA A C 1
ATOM 603 O O . ALA A 1 70 ? -1.194 -3.079 -9.587 1.00 81.19 70 ALA A O 1
ATOM 604 N N . ILE A 1 71 ? -3.152 -2.031 -9.276 1.00 85.88 71 ILE A N 1
ATOM 605 C CA . ILE A 1 71 ? -3.586 -2.158 -10.676 1.00 85.88 71 ILE A CA 1
ATOM 606 C C . ILE A 1 71 ? -2.641 -1.400 -11.609 1.00 85.88 71 ILE A C 1
ATOM 608 O O . ILE A 1 71 ? -2.232 -1.956 -12.624 1.00 85.88 71 ILE A O 1
ATOM 612 N N . ILE A 1 72 ? -2.277 -0.160 -11.275 1.00 86.88 72 ILE A N 1
ATOM 613 C CA . ILE A 1 72 ? -1.359 0.658 -12.074 1.00 86.88 72 ILE A CA 1
ATOM 614 C C . ILE A 1 72 ? 0.001 -0.037 -12.179 1.00 86.88 72 ILE A C 1
ATOM 616 O O . ILE A 1 72 ? 0.499 -0.202 -13.290 1.00 86.88 72 ILE A O 1
ATOM 620 N N . GLY A 1 73 ? 0.554 -0.538 -11.074 1.00 83.75 73 GLY A N 1
ATOM 621 C CA . GLY A 1 73 ? 1.789 -1.318 -11.057 1.00 83.75 73 GLY A CA 1
ATOM 622 C C . GLY A 1 73 ? 1.727 -2.563 -11.947 1.00 83.75 73 GLY A C 1
ATOM 623 O O . GLY A 1 73 ? 2.645 -2.810 -12.733 1.00 83.75 73 GLY A O 1
ATOM 624 N N . PHE A 1 74 ? 0.621 -3.315 -11.909 1.00 84.19 74 PHE A N 1
ATOM 625 C CA . PHE A 1 74 ? 0.404 -4.460 -12.805 1.00 84.19 74 PHE A CA 1
ATOM 626 C C . PHE A 1 74 ? 0.288 -4.052 -14.277 1.00 84.19 74 PHE A C 1
ATOM 628 O O . PHE A 1 74 ? 0.859 -4.715 -15.143 1.00 84.19 74 PHE A O 1
ATOM 635 N N . VAL A 1 75 ? -0.414 -2.959 -14.574 1.00 86.44 75 VAL A N 1
ATOM 636 C CA . VAL A 1 75 ? -0.565 -2.428 -15.935 1.00 86.44 75 VAL A CA 1
ATOM 637 C C . VAL A 1 75 ? 0.784 -1.945 -16.481 1.00 86.44 75 VAL A C 1
ATOM 639 O O . VAL A 1 75 ? 1.140 -2.263 -17.615 1.00 86.44 75 VAL A O 1
ATOM 642 N N . LEU A 1 76 ? 1.582 -1.253 -15.667 1.00 82.81 76 LEU A N 1
ATOM 643 C CA . LEU A 1 76 ? 2.943 -0.841 -16.017 1.00 82.81 76 LEU A CA 1
ATOM 644 C C . LEU A 1 76 ? 3.855 -2.049 -16.266 1.00 82.81 76 LEU A C 1
ATOM 646 O O . LEU A 1 76 ? 4.609 -2.064 -17.241 1.00 82.81 76 LEU A O 1
ATOM 650 N N . LEU A 1 77 ? 3.759 -3.093 -15.435 1.00 80.44 77 LEU A N 1
ATOM 651 C CA . LEU A 1 77 ? 4.475 -4.353 -15.656 1.00 80.44 77 LEU A CA 1
ATOM 652 C C . LEU A 1 77 ? 4.045 -5.041 -16.956 1.00 80.44 77 LEU A C 1
ATOM 654 O O . LEU A 1 77 ? 4.899 -5.539 -17.690 1.00 80.44 77 LEU A O 1
ATOM 658 N N . PHE A 1 78 ? 2.750 -5.032 -17.273 1.00 83.25 78 PHE A N 1
ATOM 659 C CA . PHE A 1 78 ? 2.229 -5.575 -18.526 1.00 83.25 78 PHE A CA 1
ATOM 660 C C . PHE A 1 78 ? 2.764 -4.808 -19.743 1.00 83.25 78 PHE A C 1
ATOM 662 O O . PHE A 1 78 ? 3.229 -5.420 -20.704 1.00 83.25 78 PHE A O 1
ATOM 669 N N . PHE A 1 79 ? 2.789 -3.474 -19.695 1.00 82.25 79 PHE A N 1
ATOM 670 C CA . PHE A 1 79 ? 3.360 -2.662 -20.774 1.00 82.25 79 PHE A CA 1
ATOM 671 C C . PHE A 1 79 ? 4.872 -2.826 -20.921 1.00 82.25 79 PHE A C 1
ATOM 673 O O . PHE A 1 79 ? 5.382 -2.790 -22.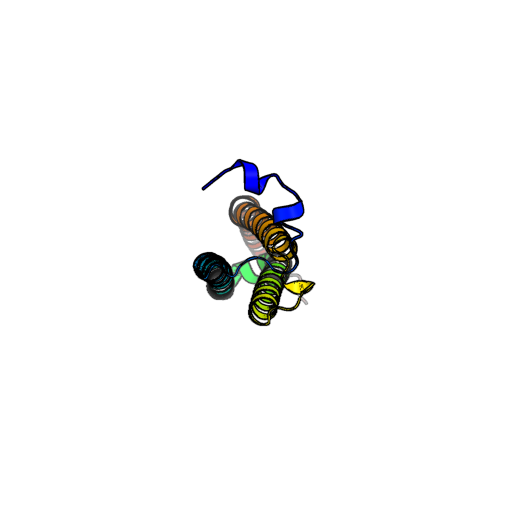044 1.00 82.25 79 PHE A O 1
ATOM 680 N N . ARG A 1 80 ? 5.583 -3.072 -19.815 1.00 77.69 80 ARG A N 1
ATOM 681 C CA . ARG A 1 80 ? 6.998 -3.458 -19.842 1.00 77.69 80 ARG A CA 1
ATOM 682 C C . ARG A 1 80 ? 7.200 -4.822 -20.498 1.00 77.69 80 ARG A C 1
ATOM 684 O O . ARG A 1 80 ? 8.155 -4.995 -21.247 1.00 77.69 80 ARG A O 1
ATOM 691 N N . TRP A 1 81 ? 6.298 -5.773 -20.267 1.00 76.56 81 TRP A N 1
ATOM 692 C CA . TRP A 1 81 ? 6.328 -7.068 -20.950 1.00 76.56 81 TRP A CA 1
ATOM 693 C C . TRP A 1 81 ? 6.045 -6.949 -22.457 1.00 76.56 81 TRP A C 1
ATOM 695 O O . TRP A 1 81 ? 6.664 -7.647 -23.253 1.00 76.56 81 TRP A O 1
ATOM 705 N N . GLN A 1 82 ? 5.182 -6.010 -22.854 1.00 81.31 82 GLN A N 1
ATOM 706 C CA . GLN A 1 82 ? 4.885 -5.678 -24.255 1.00 81.31 82 GLN A CA 1
ATOM 707 C C . GLN A 1 82 ? 5.920 -4.737 -24.910 1.00 81.31 82 GLN A C 1
ATOM 709 O O . GLN A 1 82 ? 5.725 -4.318 -26.047 1.00 81.31 82 GLN A O 1
ATOM 714 N N . TYR A 1 83 ? 7.016 -4.394 -24.218 1.00 74.81 83 TYR A N 1
ATOM 715 C CA . TYR A 1 83 ? 8.087 -3.515 -24.715 1.00 74.81 83 TYR A CA 1
ATOM 716 C C . TYR A 1 83 ? 7.605 -2.150 -25.254 1.00 74.81 83 T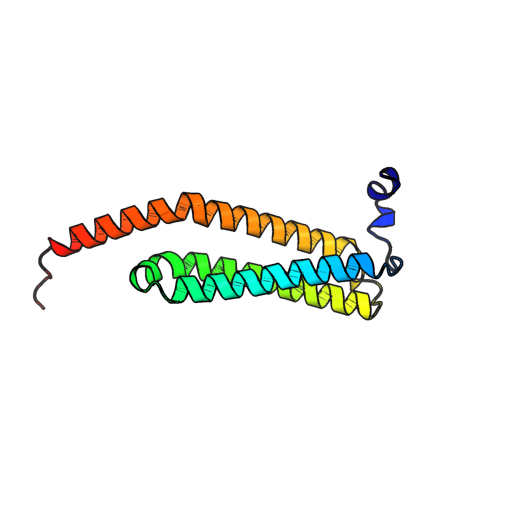YR A C 1
ATOM 718 O O . TYR A 1 83 ? 8.188 -1.592 -26.187 1.00 74.81 83 TYR A O 1
ATOM 726 N N . ILE A 1 84 ? 6.558 -1.567 -24.657 1.00 76.19 84 ILE A N 1
ATOM 727 C CA . ILE A 1 84 ? 6.056 -0.249 -25.074 1.00 76.19 84 ILE A CA 1
ATOM 728 C C . ILE A 1 84 ? 7.018 0.848 -24.595 1.00 76.19 84 ILE A C 1
ATOM 730 O O . ILE A 1 84 ? 7.127 1.123 -23.402 1.00 76.19 84 ILE A O 1
ATOM 734 N N . ILE A 1 85 ? 7.674 1.511 -25.549 1.00 67.50 85 ILE A N 1
ATOM 735 C CA . ILE A 1 85 ? 8.826 2.424 -25.387 1.00 67.50 85 ILE A CA 1
ATOM 736 C C . ILE A 1 85 ? 8.647 3.488 -24.282 1.00 67.50 85 ILE A C 1
ATOM 738 O O . ILE A 1 85 ? 9.580 3.754 -23.529 1.00 67.50 85 ILE A O 1
ATOM 742 N N . TYR A 1 86 ? 7.462 4.092 -24.144 1.00 69.25 86 TYR A N 1
ATOM 743 C CA . TYR A 1 86 ? 7.231 5.169 -23.166 1.00 69.25 86 TYR A CA 1
ATOM 744 C C . TYR A 1 86 ? 6.725 4.676 -21.801 1.00 69.25 86 TYR A C 1
ATOM 746 O O . TYR A 1 86 ? 7.135 5.202 -20.764 1.00 69.25 86 TYR A O 1
ATOM 754 N N . LEU A 1 87 ? 5.871 3.647 -21.780 1.00 67.94 87 LEU A N 1
ATOM 755 C CA . LEU A 1 87 ? 5.292 3.110 -20.539 1.00 67.94 87 LEU A CA 1
ATOM 756 C C . LEU A 1 87 ? 6.172 2.048 -19.864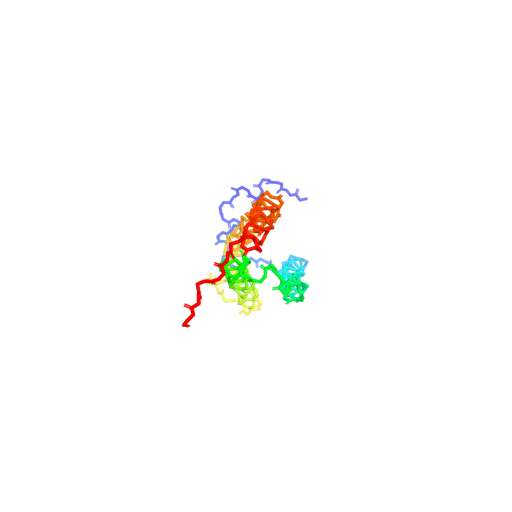 1.00 67.94 87 LEU A C 1
ATOM 758 O O . LEU A 1 87 ? 5.954 1.726 -18.701 1.00 67.94 87 LEU A O 1
ATOM 762 N N . SER A 1 88 ? 7.193 1.540 -20.557 1.00 66.31 88 SER A N 1
ATOM 763 C CA . SER A 1 88 ? 8.147 0.556 -20.032 1.00 66.31 88 SER A CA 1
ATOM 764 C C . SER A 1 88 ? 9.316 1.181 -19.252 1.00 66.31 88 SER A C 1
ATOM 766 O O . SER A 1 88 ? 10.234 0.466 -18.830 1.00 66.31 88 SER A O 1
ATOM 768 N N . THR A 1 89 ? 9.336 2.504 -19.070 1.00 74.94 89 THR A N 1
ATOM 769 C CA . THR A 1 89 ? 10.442 3.176 -18.378 1.00 74.94 89 THR A CA 1
ATOM 770 C C . THR A 1 89 ? 10.519 2.747 -16.910 1.00 74.94 89 THR A C 1
ATOM 772 O O . THR A 1 89 ? 9.512 2.653 -16.203 1.00 74.94 89 THR A O 1
ATOM 775 N N . ARG A 1 90 ? 11.743 2.506 -16.413 1.00 76.19 90 ARG A N 1
ATOM 776 C CA . ARG A 1 90 ? 11.978 2.097 -15.011 1.00 76.19 90 ARG A CA 1
ATOM 777 C C . ARG A 1 90 ? 11.462 3.137 -14.013 1.00 76.19 90 ARG A C 1
ATOM 779 O O . ARG A 1 90 ? 11.062 2.775 -12.912 1.00 76.19 90 ARG A O 1
ATOM 786 N N . ILE A 1 91 ? 11.444 4.410 -14.411 1.00 78.25 91 ILE A N 1
ATOM 787 C CA . ILE A 1 91 ? 10.951 5.534 -13.605 1.00 78.25 91 ILE A CA 1
ATOM 788 C C . ILE A 1 91 ? 9.507 5.353 -13.179 1.00 78.25 91 ILE A C 1
ATOM 790 O O . ILE A 1 91 ? 9.219 5.546 -12.005 1.00 78.25 91 ILE A O 1
ATOM 794 N N . LEU A 1 92 ? 8.612 4.971 -14.091 1.00 80.38 92 LEU A N 1
ATOM 795 C CA . LEU A 1 92 ? 7.189 4.872 -13.765 1.00 80.38 92 LEU A CA 1
ATOM 796 C C . LEU A 1 92 ? 6.943 3.797 -12.704 1.00 80.38 92 LEU A C 1
ATOM 798 O O . LEU A 1 92 ? 6.219 4.040 -11.745 1.00 80.38 92 LEU A O 1
ATOM 802 N N . ILE A 1 93 ? 7.629 2.657 -12.822 1.00 78.75 93 ILE A N 1
ATOM 803 C CA . ILE A 1 93 ? 7.560 1.564 -11.842 1.00 78.75 93 ILE A CA 1
ATOM 804 C C . ILE A 1 93 ? 8.132 2.008 -10.489 1.00 78.75 93 ILE A C 1
ATOM 806 O O . ILE A 1 93 ? 7.562 1.694 -9.451 1.00 78.75 93 ILE A O 1
ATOM 810 N N . ILE A 1 94 ? 9.243 2.753 -10.478 1.00 81.31 94 ILE A N 1
ATOM 811 C CA . ILE A 1 94 ? 9.852 3.254 -9.235 1.00 81.31 94 ILE A CA 1
ATOM 812 C C . ILE A 1 94 ? 8.966 4.310 -8.569 1.00 81.31 94 ILE A C 1
ATOM 814 O O . ILE A 1 94 ? 8.816 4.292 -7.350 1.00 81.31 94 ILE A O 1
ATOM 818 N N . ILE A 1 95 ? 8.377 5.221 -9.344 1.00 85.81 95 ILE A N 1
ATOM 819 C CA . ILE A 1 95 ? 7.452 6.235 -8.830 1.00 85.81 95 ILE A CA 1
ATOM 820 C C . ILE A 1 95 ? 6.235 5.552 -8.208 1.00 85.81 95 ILE A C 1
ATOM 822 O O . ILE A 1 95 ? 5.902 5.845 -7.062 1.00 85.81 95 ILE A O 1
ATOM 826 N N . ASP A 1 96 ? 5.614 4.612 -8.921 1.00 84.19 96 ASP A N 1
ATOM 827 C CA . ASP A 1 96 ? 4.464 3.859 -8.418 1.00 84.19 96 ASP A CA 1
ATOM 828 C C . ASP A 1 96 ? 4.822 3.054 -7.155 1.00 84.19 96 ASP A C 1
ATOM 830 O O . ASP A 1 96 ? 4.095 3.080 -6.158 1.00 84.19 96 ASP A O 1
ATOM 834 N N . PHE A 1 97 ? 6.009 2.442 -7.131 1.00 83.00 97 PHE A N 1
ATOM 835 C CA . PHE A 1 97 ? 6.541 1.758 -5.954 1.00 83.00 97 PHE A CA 1
ATOM 836 C C . PHE A 1 97 ? 6.705 2.702 -4.752 1.00 83.00 97 PHE A C 1
ATOM 838 O O . PHE A 1 97 ? 6.275 2.369 -3.648 1.00 83.00 97 PHE A O 1
ATOM 845 N N . LEU A 1 98 ? 7.289 3.888 -4.946 1.00 87.12 98 LEU A N 1
ATOM 846 C CA . LEU A 1 98 ? 7.471 4.880 -3.880 1.00 87.12 98 LEU A CA 1
ATOM 847 C C . LEU A 1 98 ? 6.133 5.411 -3.361 1.00 87.12 98 LEU A C 1
ATOM 849 O O . LEU A 1 98 ? 5.949 5.518 -2.149 1.00 87.12 98 LEU A O 1
ATOM 853 N N . ILE A 1 99 ? 5.187 5.701 -4.256 1.00 87.75 99 ILE A N 1
ATOM 854 C CA . ILE A 1 99 ? 3.832 6.127 -3.886 1.00 87.75 99 ILE A CA 1
ATOM 855 C C . ILE A 1 99 ? 3.161 5.037 -3.045 1.00 87.75 99 ILE A C 1
ATOM 857 O O . ILE A 1 99 ? 2.655 5.318 -1.955 1.00 87.75 99 ILE A O 1
ATOM 861 N N . THR A 1 100 ? 3.226 3.785 -3.501 1.00 83.38 100 THR A N 1
ATOM 862 C CA . THR A 1 100 ? 2.680 2.630 -2.778 1.00 83.38 100 THR A CA 1
ATOM 863 C C . THR A 1 100 ? 3.317 2.489 -1.394 1.00 83.38 100 THR A C 1
ATOM 865 O O . THR A 1 100 ? 2.612 2.282 -0.405 1.00 83.38 100 THR A O 1
ATOM 868 N N . LEU A 1 101 ? 4.638 2.664 -1.292 1.00 85.31 101 LEU A N 1
ATOM 869 C CA . LEU A 1 101 ? 5.371 2.607 -0.027 1.00 85.31 101 LEU A CA 1
ATOM 870 C C . LEU A 1 101 ? 4.913 3.701 0.953 1.00 85.31 101 LEU A C 1
ATOM 872 O O . LEU A 1 101 ? 4.701 3.425 2.134 1.00 85.31 101 LEU A O 1
ATOM 876 N N . ILE A 1 102 ? 4.716 4.932 0.471 1.00 87.94 102 ILE A N 1
ATOM 877 C CA . ILE A 1 102 ? 4.218 6.051 1.285 1.00 87.94 102 ILE A CA 1
ATOM 878 C C . ILE A 1 102 ? 2.813 5.740 1.814 1.00 87.94 102 ILE A C 1
ATOM 880 O O . ILE A 1 102 ? 2.562 5.887 3.014 1.00 87.94 102 ILE A O 1
ATOM 884 N N . TYR A 1 103 ? 1.909 5.255 0.957 1.00 83.69 103 TYR A N 1
ATOM 885 C CA . TYR A 1 103 ? 0.568 4.842 1.385 1.00 83.69 103 TYR A CA 1
ATOM 886 C C . TYR A 1 103 ? 0.610 3.704 2.409 1.00 83.69 103 TYR A C 1
ATOM 888 O O . TYR A 1 103 ? -0.179 3.712 3.357 1.00 83.69 103 TYR A O 1
ATOM 896 N N . LEU A 1 104 ? 1.554 2.771 2.274 1.00 82.44 104 LEU A N 1
ATOM 897 C CA 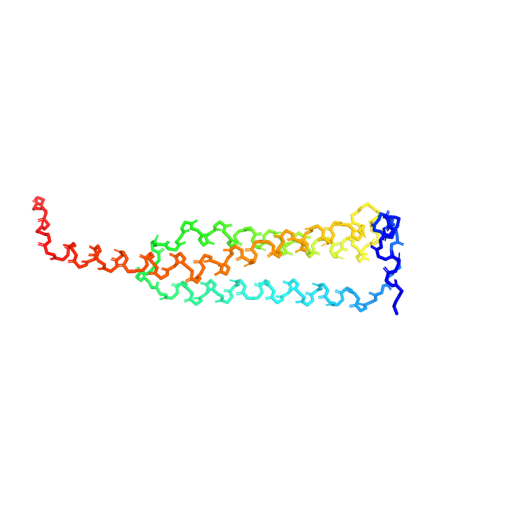. LEU A 1 104 ? 1.762 1.673 3.216 1.00 82.44 104 LEU A CA 1
ATOM 898 C C . LEU A 1 104 ? 2.191 2.161 4.594 1.00 82.44 104 LEU A C 1
ATOM 900 O O . LEU A 1 104 ? 1.610 1.750 5.599 1.00 82.44 104 LEU A O 1
ATOM 904 N N . ILE A 1 105 ? 3.136 3.095 4.651 1.00 85.75 105 ILE A N 1
ATOM 905 C CA . ILE A 1 105 ? 3.573 3.707 5.910 1.00 85.75 105 ILE A CA 1
ATOM 906 C C . ILE A 1 105 ? 2.410 4.458 6.571 1.00 85.75 105 ILE A C 1
ATOM 908 O O . ILE A 1 105 ? 2.146 4.269 7.761 1.00 85.75 105 ILE A O 1
ATOM 912 N N . LEU A 1 106 ? 1.668 5.266 5.807 1.00 84.12 106 LEU A N 1
ATOM 913 C CA . LEU A 1 106 ? 0.502 5.995 6.318 1.00 84.12 106 LEU A CA 1
ATOM 914 C C . LEU A 1 106 ? -0.589 5.048 6.836 1.00 84.12 106 LEU A C 1
ATOM 916 O O . LEU A 1 106 ? -1.191 5.319 7.879 1.00 84.12 106 LEU A O 1
ATOM 920 N N . PHE A 1 107 ? -0.812 3.923 6.154 1.00 79.88 107 PHE A N 1
ATOM 921 C CA . PHE A 1 107 ? -1.760 2.897 6.577 1.00 79.88 107 PHE A CA 1
ATOM 922 C C . PHE A 1 107 ? -1.333 2.227 7.890 1.00 79.88 107 PHE A C 1
ATOM 924 O O . PHE A 1 107 ? -2.147 2.110 8.807 1.00 79.88 107 PHE A O 1
ATOM 931 N N . ILE A 1 108 ? -0.055 1.860 8.033 1.00 81.25 108 ILE A N 1
ATOM 932 C CA . ILE A 1 108 ? 0.476 1.287 9.281 1.00 81.25 108 ILE A CA 1
ATOM 933 C C . ILE A 1 108 ? 0.331 2.281 10.440 1.00 81.25 108 ILE A C 1
ATOM 935 O O . ILE A 1 108 ? -0.144 1.916 11.516 1.00 81.25 108 ILE A O 1
ATOM 939 N N . ILE A 1 109 ? 0.684 3.553 10.227 1.00 82.94 109 ILE A N 1
ATOM 940 C CA . ILE A 1 109 ? 0.538 4.603 11.248 1.00 82.94 109 ILE A CA 1
ATOM 941 C C . ILE A 1 109 ? -0.936 4.774 11.640 1.00 82.94 109 ILE A C 1
ATOM 943 O O . ILE A 1 109 ? -1.249 4.904 12.828 1.00 82.94 109 ILE A O 1
ATOM 947 N N . TYR A 1 110 ? -1.849 4.751 10.666 1.00 78.06 110 TYR A N 1
ATOM 948 C CA . TYR A 1 110 ? -3.287 4.805 10.922 1.00 78.06 110 TYR A CA 1
ATOM 949 C C . TYR A 1 110 ? -3.746 3.625 11.789 1.00 78.06 110 TYR A C 1
ATOM 951 O O . TYR A 1 110 ? -4.448 3.836 12.783 1.00 78.06 110 TYR A O 1
ATOM 959 N N . LEU A 1 111 ? -3.307 2.412 11.446 1.00 74.56 111 LEU A N 1
ATOM 960 C CA . LEU A 1 111 ? -3.665 1.184 12.146 1.00 74.56 111 LEU A CA 1
ATOM 961 C C . LEU A 1 111 ? -3.159 1.164 13.594 1.00 74.56 111 LEU A C 1
ATOM 963 O O . LEU A 1 111 ? -3.895 0.775 14.495 1.00 74.56 111 LEU A O 1
ATOM 967 N N . LEU A 1 112 ? -1.917 1.597 13.824 1.00 76.38 112 LEU A N 1
ATOM 968 C CA . LEU A 1 112 ? -1.282 1.512 15.141 1.00 76.38 112 LEU A CA 1
ATOM 969 C C . LEU A 1 112 ? -1.645 2.678 16.062 1.00 76.38 112 LEU A C 1
ATOM 971 O O . LEU A 1 112 ? -1.836 2.466 17.254 1.00 76.38 112 LEU A O 1
ATOM 975 N N . LYS A 1 113 ? -1.735 3.911 15.546 1.00 77.56 113 LYS A N 1
ATOM 976 C CA . LYS A 1 113 ? -1.961 5.102 16.388 1.00 77.56 113 LYS A CA 1
ATOM 977 C C . LYS A 1 113 ? -3.409 5.563 16.393 1.00 77.56 113 LYS A C 1
ATOM 979 O O . LYS A 1 113 ? -3.972 5.858 17.443 1.00 77.56 113 LYS A O 1
ATOM 984 N N . LYS A 1 114 ? -4.015 5.678 15.211 1.00 71.88 114 LYS A N 1
ATOM 985 C CA . LYS A 1 114 ? -5.324 6.332 15.071 1.00 71.88 114 LYS A CA 1
ATOM 986 C C . LYS A 1 114 ? -6.465 5.381 15.399 1.00 71.88 114 LYS A C 1
ATOM 988 O O . LYS A 1 114 ? -7.496 5.827 15.893 1.00 71.88 114 LYS A O 1
ATOM 993 N N . LEU A 1 115 ? -6.268 4.091 15.148 1.00 71.75 115 LEU A N 1
ATOM 994 C CA . LEU A 1 115 ? -7.253 3.055 15.396 1.00 71.75 115 LEU A CA 1
ATOM 995 C C . LEU A 1 115 ? -7.588 2.794 16.869 1.00 71.75 115 LEU A C 1
ATOM 997 O O . LEU A 1 115 ? -8.775 2.864 17.194 1.00 71.75 115 LEU A O 1
ATOM 1001 N N . PRO A 1 116 ? -6.613 2.506 17.759 1.00 72.38 116 PRO A N 1
ATOM 1002 C CA . PRO A 1 116 ? -6.930 2.208 19.155 1.00 72.38 116 PRO A CA 1
ATOM 1003 C C . PRO A 1 116 ? -7.601 3.404 19.832 1.00 72.38 116 PRO A C 1
ATOM 1005 O O . PRO A 1 116 ? -8.614 3.248 20.503 1.00 72.38 116 PRO A O 1
ATOM 1008 N N . HIS A 1 117 ? -7.130 4.620 19.544 1.00 70.69 117 HIS A N 1
ATOM 1009 C CA . HIS A 1 117 ? -7.710 5.842 20.097 1.00 70.69 117 HIS A CA 1
ATOM 1010 C C . HIS A 1 117 ? -9.172 6.057 19.671 1.00 70.69 117 HIS A C 1
ATOM 1012 O O . HIS A 1 117 ? -10.025 6.488 20.446 1.00 70.69 117 HIS A O 1
ATOM 1018 N N . LYS A 1 118 ? -9.477 5.734 18.413 1.00 69.75 118 LYS A N 1
ATOM 1019 C CA . LYS A 1 118 ? -10.835 5.773 17.873 1.00 69.75 118 LYS A CA 1
ATOM 1020 C C . LYS A 1 118 ? -11.730 4.711 18.529 1.00 69.75 118 LYS A C 1
ATOM 1022 O O . LYS A 1 118 ? -12.870 5.023 18.867 1.00 69.75 118 LYS A O 1
ATOM 1027 N N . LEU A 1 119 ? -11.218 3.494 18.728 1.00 72.06 119 LEU A N 1
ATOM 1028 C CA . LEU A 1 119 ? -11.932 2.404 19.403 1.00 72.06 119 LEU A CA 1
ATOM 1029 C C . LEU A 1 119 ? -12.313 2.776 20.840 1.00 72.06 119 LEU A C 1
ATOM 1031 O O . LEU A 1 119 ? -13.486 2.671 21.187 1.00 72.06 119 LEU A O 1
ATOM 1035 N N . GLU A 1 120 ? -11.375 3.307 21.628 1.00 75.00 120 GLU A N 1
ATOM 1036 C CA . GLU A 1 120 ? -11.654 3.757 23.001 1.00 75.00 120 GLU A CA 1
ATOM 1037 C C . GLU A 1 120 ? -12.749 4.827 23.052 1.00 75.00 120 GLU A C 1
ATOM 1039 O O . GLU A 1 120 ? -13.627 4.805 23.916 1.00 75.00 120 GLU A O 1
ATOM 1044 N N . LYS A 1 121 ? -12.713 5.783 22.119 1.00 76.00 121 LYS A N 1
ATOM 1045 C CA . LYS A 1 121 ? -13.719 6.846 22.053 1.00 76.00 121 LYS A CA 1
ATOM 1046 C C . LYS A 1 121 ? -15.101 6.292 21.699 1.00 76.00 121 LYS A C 1
ATOM 1048 O O . LYS A 1 121 ? -16.093 6.706 22.289 1.00 76.00 121 LYS A O 1
ATOM 1053 N N . PHE A 1 122 ? -15.159 5.318 20.792 1.00 73.44 122 PHE A N 1
ATOM 1054 C CA . PHE A 1 122 ? -16.407 4.660 20.413 1.00 73.44 122 PHE A CA 1
ATOM 1055 C C . PHE A 1 122 ? -16.996 3.814 21.548 1.00 73.44 122 PHE A C 1
ATOM 1057 O O . PHE A 1 122 ? -18.205 3.849 21.766 1.00 73.44 122 PHE A O 1
ATOM 1064 N N . GLU A 1 123 ? -16.164 3.101 22.310 1.00 75.62 123 GLU A N 1
ATOM 1065 C CA . GLU A 1 123 ? -16.619 2.374 23.502 1.00 75.62 123 GLU A CA 1
ATOM 1066 C C . GLU A 1 123 ? -17.169 3.325 24.570 1.00 75.62 123 GLU A C 1
ATOM 1068 O O . GLU A 1 123 ? -18.238 3.067 25.129 1.00 75.62 123 GLU A O 1
ATOM 1073 N N . LYS A 1 124 ? -16.511 4.468 24.798 1.00 77.06 124 LYS A N 1
ATOM 1074 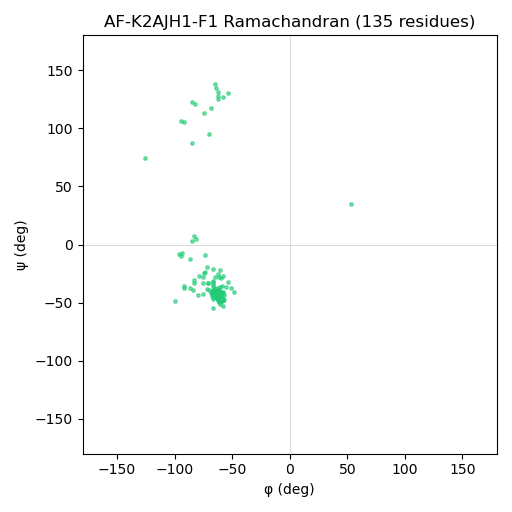C CA . LYS A 1 124 ? -17.014 5.517 25.701 1.00 77.06 124 LYS A CA 1
ATOM 1075 C C . LYS A 1 124 ? -18.360 6.077 25.239 1.00 77.06 124 LYS A C 1
ATOM 1077 O O . LYS A 1 124 ? -19.274 6.192 26.054 1.00 77.06 124 LYS A O 1
ATOM 1082 N N . ASP A 1 125 ? -18.515 6.357 23.946 1.00 77.75 125 ASP A N 1
ATOM 1083 C CA . ASP A 1 125 ? -19.778 6.838 23.374 1.00 77.75 125 ASP A CA 1
ATOM 1084 C C . ASP A 1 125 ? -20.899 5.788 23.480 1.00 77.75 125 ASP A C 1
ATOM 1086 O O . ASP A 1 125 ? -22.051 6.136 23.754 1.00 77.75 125 ASP A O 1
ATOM 1090 N N . LEU A 1 126 ? -20.585 4.498 23.298 1.00 76.50 126 LEU A N 1
ATOM 1091 C CA . LEU A 1 126 ? -21.536 3.398 23.493 1.00 76.50 126 LEU A CA 1
ATOM 1092 C C . LEU A 1 126 ? -21.977 3.282 24.954 1.00 76.50 126 LEU A C 1
ATOM 1094 O O . LEU A 1 126 ? -23.177 3.161 25.220 1.00 76.50 126 LEU A O 1
ATOM 1098 N N . HIS A 1 127 ? -21.030 3.353 25.893 1.00 76.69 127 HIS A N 1
ATOM 1099 C CA . HIS A 1 127 ? -21.335 3.384 27.320 1.00 76.69 127 HIS A CA 1
ATOM 1100 C C . HIS A 1 127 ? -22.217 4.586 27.658 1.00 76.69 127 HIS A C 1
ATOM 1102 O O . HIS A 1 127 ? -23.263 4.409 28.272 1.00 76.69 127 HIS A O 1
ATOM 1108 N N . TYR A 1 128 ? -21.869 5.783 27.191 1.00 77.69 128 TYR A N 1
ATOM 1109 C CA . TYR A 1 128 ? -22.645 6.999 27.431 1.00 77.69 128 TYR A CA 1
ATOM 1110 C C . TYR A 1 128 ? -24.077 6.903 26.877 1.00 77.69 128 TYR A C 1
ATOM 1112 O O . TYR A 1 128 ? -25.045 7.167 27.592 1.00 77.69 128 TYR A O 1
ATOM 1120 N N . ARG A 1 129 ? -24.246 6.416 25.639 1.00 75.62 129 ARG A N 1
ATOM 1121 C CA . ARG A 1 129 ? -25.568 6.200 25.017 1.00 75.62 129 ARG A CA 1
ATOM 1122 C C . ARG A 1 129 ? -26.434 5.175 25.748 1.00 75.62 129 ARG A C 1
ATOM 1124 O O . ARG A 1 129 ? -27.653 5.247 25.624 1.00 75.62 129 ARG A O 1
ATOM 1131 N N . LYS A 1 130 ? -25.843 4.233 26.491 1.00 76.50 130 LYS A N 1
ATOM 1132 C CA . LYS A 1 130 ? -26.596 3.271 27.312 1.00 76.50 130 LYS A CA 1
ATOM 1133 C C . LYS A 1 130 ? -27.326 3.953 28.474 1.00 76.50 130 LYS A C 1
ATOM 1135 O O . LYS A 1 130 ? -28.392 3.486 28.860 1.00 76.50 130 LYS A O 1
ATOM 1140 N N . TYR A 1 131 ? -26.767 5.040 29.008 1.00 77.69 131 TYR A N 1
ATOM 1141 C CA . TYR A 1 131 ? -27.315 5.758 30.163 1.00 77.69 131 TYR A CA 1
ATOM 1142 C C . TYR A 1 131 ? -28.206 6.946 29.788 1.00 77.69 131 TYR A C 1
ATOM 1144 O O . TYR A 1 131 ? -28.885 7.489 30.655 1.00 77.69 131 TYR A O 1
ATOM 1152 N N . ILE A 1 132 ? -28.249 7.339 28.511 1.00 78.69 132 ILE A N 1
ATOM 1153 C CA . ILE A 1 132 ? -29.166 8.383 28.053 1.00 78.69 132 ILE A CA 1
ATOM 1154 C C . ILE A 1 132 ? -30.532 7.756 27.746 1.00 78.69 132 ILE A C 1
ATOM 1156 O O . ILE A 1 132 ? -30.617 6.861 26.897 1.00 78.69 132 ILE A O 1
ATOM 1160 N N . PRO A 1 133 ? -31.622 8.225 28.382 1.00 73.62 133 PRO A N 1
ATOM 1161 C CA . PRO A 1 133 ? -32.960 7.775 28.038 1.00 73.62 133 PRO A CA 1
ATOM 1162 C C . PRO A 1 133 ? -33.269 8.160 26.589 1.00 73.62 133 PRO A C 1
ATOM 1164 O O . PRO A 1 133 ? -33.116 9.311 26.179 1.00 73.62 133 PRO A O 1
ATOM 1167 N N . LYS A 1 134 ? -33.700 7.179 25.789 1.00 76.50 134 LYS A N 1
ATOM 1168 C CA . LYS A 1 134 ? -34.141 7.443 24.418 1.00 76.50 134 LYS A CA 1
ATOM 1169 C C . LYS A 1 134 ? -35.366 8.366 24.475 1.00 76.50 134 LYS A C 1
ATOM 1171 O O . LYS A 1 134 ? -36.288 8.053 25.232 1.00 76.50 134 LYS A O 1
ATOM 1176 N N . PRO A 1 135 ? -35.409 9.459 23.694 1.00 66.19 135 PRO A N 1
ATOM 1177 C CA . PRO A 1 135 ? -36.607 10.282 23.615 1.00 66.19 135 PRO A CA 1
ATOM 1178 C C . PRO A 1 135 ? -37.767 9.396 23.150 1.00 66.19 135 PRO A C 1
ATOM 1180 O O . PRO A 1 135 ? -37.636 8.660 22.166 1.00 66.19 135 PRO A O 1
ATOM 1183 N N . ARG A 1 136 ? -38.871 9.401 23.907 1.00 63.22 136 ARG A N 1
ATOM 1184 C CA . ARG A 1 136 ? -40.107 8.729 23.493 1.00 63.22 136 ARG A CA 1
ATOM 1185 C C . ARG A 1 136 ? -40.580 9.400 22.201 1.00 63.22 136 ARG A C 1
ATOM 1187 O O .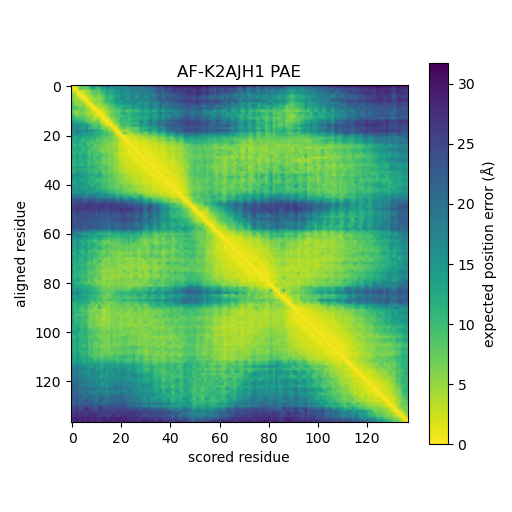 ARG A 1 136 ? -40.667 10.623 22.158 1.00 63.22 136 ARG A O 1
ATOM 1194 N N . LYS A 1 137 ? -40.782 8.587 21.160 1.00 57.53 137 LYS A N 1
ATOM 1195 C CA . LYS A 1 137 ? -41.515 8.992 19.958 1.00 57.53 137 LYS A CA 1
ATOM 1196 C C . LYS A 1 137 ? -42.972 9.243 20.306 1.00 57.53 137 LYS A C 1
ATOM 1198 O O . LYS A 1 137 ? -43.474 8.497 21.178 1.00 57.53 137 LYS A O 1
#

pLDDT: mean 73.62, std 9.53, range [43.0, 87.94]

Secondary structure (DSSP, 8-state):
--GGGGG-HHHHS-SS----HHHHHHHHHHHHHHHHHHHHHHHHHHH-GGGHHHHHHHHHHHHHHHHHHHHHHHHHHHHHHTT-TTTT-HHHHHHHHHHHHHHHHHHHHIIIIIHHHHHHHHHHHHHHHHHSPPPP-